Protein AF-A0A6A4H277-F1 (afdb_monomer)

Solvent-accessible surface area (backbone atoms only — not comparable to full-atom values): 7076 Å² total; per-residue (Å²): 132,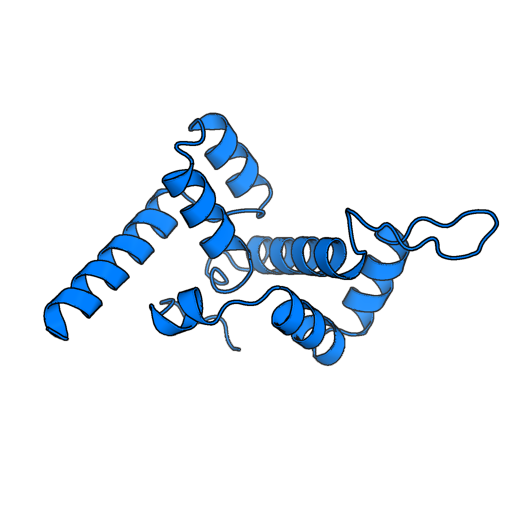79,73,48,92,70,74,51,60,66,61,63,72,69,64,48,74,67,58,49,30,51,49,42,47,73,75,35,49,69,61,38,54,56,35,45,67,72,48,43,51,62,59,96,86,40,78,51,88,44,88,92,59,46,41,56,60,52,30,39,52,54,52,40,18,54,50,24,68,75,31,86,59,41,41,76,53,63,21,38,57,41,20,43,49,40,59,76,68,66,53,54,68,71,56,52,49,53,33,26,75,65,25,55,18,39,51,65,67,59,30,48,52,47,52,50,53,42,50,52,58,54,60,78,74,106

Organism: NCBI:txid1447944

pLDDT: mean 83.83, std 10.81, range [35.34, 94.94]

Secondary structure (DSSP, 8-state):
----SS--HHHHHT--HHHHHHHHHHH-HHHHHHHHHHHS-EETTEEPPPSSS-HHHHHHHHHHHHHHHH-TT-TTTHHHHHHHHHHHTT--HHHHHHHHHTTSS--HHHHHHHHHHHHHHHHHT-

Radius of gyration: 16.04 Å; Cα contacts (8 Å, |Δi|>4): 120; chains: 1; bounding box: 33×30×56 Å

Structure (mmCIF, N/CA/C/O backbone):
data_AF-A0A6A4H277-F1
#
_entry.id   AF-A0A6A4H277-F1
#
loop_
_atom_site.group_PDB
_atom_site.id
_atom_site.type_symbol
_atom_site.label_atom_id
_atom_site.label_alt_id
_atom_site.label_comp_id
_atom_site.label_asym_id
_atom_site.label_entity_id
_atom_site.label_seq_id
_atom_site.pdbx_PDB_ins_code
_atom_site.Cartn_x
_atom_site.Cartn_y
_atom_site.Cartn_z
_atom_site.occupancy
_atom_site.B_iso_or_equiv
_atom_site.auth_seq_id
_atom_site.auth_comp_id
_atom_site.auth_asym_id
_atom_site.auth_atom_id
_atom_site.pdbx_PDB_model_num
ATOM 1 N N . ARG A 1 1 ? -4.534 -9.488 -5.039 1.00 45.69 1 ARG A N 1
ATOM 2 C CA . ARG A 1 1 ? -3.544 -9.648 -6.137 1.00 45.69 1 ARG A CA 1
ATOM 3 C C . ARG A 1 1 ? -2.170 -9.922 -5.527 1.00 45.69 1 ARG A C 1
ATOM 5 O O . ARG A 1 1 ? -1.864 -9.308 -4.513 1.00 45.69 1 ARG A O 1
ATOM 12 N N . ARG A 1 2 ? -1.377 -10.861 -6.069 1.00 35.34 2 ARG A N 1
ATOM 13 C CA . ARG A 1 2 ? 0.025 -11.069 -5.635 1.00 35.34 2 ARG A CA 1
ATOM 14 C C . ARG A 1 2 ? 0.850 -9.808 -5.965 1.00 35.34 2 ARG A C 1
ATOM 16 O O . ARG A 1 2 ? 0.513 -9.160 -6.952 1.00 35.34 2 ARG A O 1
ATOM 23 N N . PRO A 1 3 ? 1.895 -9.458 -5.191 1.00 42.06 3 PRO A N 1
ATOM 24 C CA . PRO A 1 3 ? 2.791 -8.360 -5.546 1.00 42.06 3 PRO A CA 1
ATOM 25 C C . PRO A 1 3 ? 3.522 -8.729 -6.845 1.00 42.06 3 PRO A C 1
ATOM 27 O O . PRO A 1 3 ? 4.396 -9.593 -6.841 1.00 42.06 3 PRO A O 1
ATOM 30 N N . GLN A 1 4 ? 3.097 -8.152 -7.967 1.00 47.28 4 GLN A N 1
ATOM 31 C CA . GLN A 1 4 ? 3.806 -8.255 -9.240 1.00 47.28 4 GLN A CA 1
ATOM 32 C C . GLN A 1 4 ? 4.966 -7.259 -9.230 1.00 47.28 4 GLN A C 1
ATOM 34 O O . GLN A 1 4 ? 4.815 -6.131 -8.766 1.00 47.28 4 GLN A O 1
ATOM 39 N N . SER A 1 5 ? 6.124 -7.688 -9.735 1.00 48.12 5 SER A N 1
ATOM 40 C CA . SER A 1 5 ? 7.320 -6.848 -9.876 1.00 48.12 5 SER A CA 1
ATOM 41 C C . SER A 1 5 ? 7.139 -5.718 -10.895 1.00 48.12 5 SER A C 1
ATOM 43 O O . SER A 1 5 ? 7.890 -4.751 -10.858 1.00 48.12 5 SER A O 1
ATOM 45 N N . TYR A 1 6 ? 6.134 -5.830 -11.768 1.00 58.38 6 TYR A N 1
ATOM 46 C CA . TYR A 1 6 ? 5.786 -4.853 -12.793 1.00 58.38 6 TYR A CA 1
ATOM 47 C C . TYR A 1 6 ? 4.289 -4.560 -12.708 1.00 58.38 6 TYR A C 1
ATOM 49 O O . TYR A 1 6 ? 3.473 -5.482 -12.706 1.00 58.38 6 TYR A O 1
ATOM 57 N N . ILE A 1 7 ? 3.945 -3.281 -12.579 1.00 67.88 7 ILE A N 1
ATOM 58 C CA . ILE A 1 7 ? 2.565 -2.791 -12.523 1.00 67.88 7 ILE A CA 1
ATOM 59 C C . ILE A 1 7 ? 2.182 -2.427 -13.951 1.00 67.88 7 ILE A C 1
ATOM 61 O O . ILE A 1 7 ? 2.884 -1.635 -14.579 1.00 67.88 7 ILE A O 1
ATOM 65 N N . THR A 1 8 ? 1.113 -3.022 -14.476 1.00 74.06 8 THR A N 1
ATOM 66 C CA . THR A 1 8 ? 0.668 -2.734 -15.847 1.00 74.06 8 THR A CA 1
ATOM 67 C C . THR A 1 8 ? -0.142 -1.438 -15.909 1.00 74.06 8 THR A C 1
ATOM 69 O O . THR A 1 8 ? -0.646 -0.944 -14.893 1.00 74.06 8 THR A O 1
ATOM 72 N N . LYS A 1 9 ? -0.298 -0.882 -17.115 1.00 77.88 9 LYS A N 1
ATOM 73 C CA . LYS A 1 9 ? -1.142 0.297 -17.357 1.00 77.88 9 LYS A CA 1
ATOM 74 C C . LYS A 1 9 ? -2.576 0.048 -16.888 1.00 77.88 9 LYS A C 1
ATOM 76 O O . LYS A 1 9 ? -3.183 0.910 -16.255 1.00 77.88 9 LYS A O 1
ATOM 81 N N . GLU A 1 10 ? -3.101 -1.141 -17.153 1.00 80.19 10 GLU A N 1
ATOM 82 C CA . GLU A 1 10 ? -4.448 -1.561 -16.778 1.00 80.19 10 GLU A CA 1
ATOM 83 C C . GLU A 1 10 ? -4.602 -1.616 -15.256 1.00 80.19 10 GLU A C 1
ATOM 85 O O . GLU A 1 10 ? -5.633 -1.203 -14.724 1.00 80.19 10 GLU A O 1
ATOM 90 N N . ASP A 1 11 ? -3.569 -2.063 -14.539 1.00 76.81 11 ASP A N 1
ATOM 91 C CA . ASP A 1 11 ? -3.567 -2.110 -13.073 1.00 76.81 11 ASP A CA 1
ATOM 92 C C . ASP A 1 11 ? -3.637 -0.717 -12.455 1.00 76.81 11 ASP A C 1
ATOM 94 O O . ASP A 1 11 ? -4.314 -0.530 -11.443 1.00 76.81 11 ASP A O 1
ATOM 98 N N . LEU A 1 12 ? -2.969 0.254 -13.080 1.00 78.31 12 LEU A N 1
ATOM 99 C CA . LEU A 1 12 ? -2.990 1.642 -12.637 1.00 78.31 12 LEU A CA 1
ATOM 100 C C . LEU A 1 12 ? -4.346 2.307 -12.915 1.00 78.31 12 LEU A C 1
ATOM 102 O O . LEU A 1 12 ? -4.903 3.005 -12.072 1.00 78.31 12 LEU A O 1
ATOM 106 N N . MET A 1 13 ? -4.898 2.075 -14.106 1.00 82.50 13 MET A N 1
ATOM 107 C CA . MET A 1 13 ? -6.151 2.703 -14.544 1.00 82.50 13 MET A CA 1
ATOM 108 C C . MET A 1 13 ? -7.388 2.085 -13.883 1.00 82.50 13 MET A C 1
ATOM 110 O O . MET A 1 13 ? -8.402 2.762 -13.719 1.00 82.50 13 MET A O 1
ATOM 114 N N . SER A 1 14 ? -7.316 0.813 -13.487 1.00 83.62 14 SER A N 1
ATOM 115 C CA . SER A 1 14 ? -8.388 0.122 -12.757 1.00 83.62 14 SER A CA 1
ATOM 116 C C . SER A 1 14 ? -8.336 0.337 -11.244 1.00 83.62 14 SER A C 1
ATOM 118 O O . SER A 1 14 ? -9.179 -0.192 -10.519 1.00 83.62 14 SER A O 1
ATOM 120 N N . PHE A 1 15 ? -7.371 1.110 -10.740 1.00 83.38 15 PHE A N 1
ATOM 121 C CA . PHE A 1 15 ? -7.220 1.301 -9.308 1.00 83.38 15 PHE A CA 1
ATOM 122 C C . PHE A 1 15 ? -8.414 2.026 -8.691 1.00 83.38 15 PHE A C 1
ATOM 124 O O . PHE A 1 15 ? -8.730 3.172 -9.016 1.00 83.38 15 PHE A O 1
ATOM 131 N N . GLN A 1 16 ? -9.023 1.373 -7.704 1.00 85.88 16 GLN A N 1
ATOM 132 C CA . GLN A 1 16 ? -10.009 1.982 -6.828 1.00 85.88 16 GLN A CA 1
ATOM 133 C C . GLN A 1 16 ? -9.668 1.706 -5.365 1.00 85.88 16 GLN A C 1
ATOM 135 O O . GLN A 1 16 ? -9.471 0.567 -4.935 1.00 85.88 16 GLN A O 1
ATOM 140 N N . LEU A 1 17 ? -9.672 2.775 -4.565 1.00 84.19 17 LEU A N 1
ATOM 141 C CA . LEU A 1 17 ? -9.496 2.710 -3.110 1.00 84.19 17 LEU A CA 1
ATOM 142 C C . LEU A 1 17 ? -10.542 1.812 -2.434 1.00 84.19 17 LEU A C 1
ATOM 144 O O . LEU A 1 17 ? -10.231 1.139 -1.455 1.00 84.19 17 LEU A O 1
ATOM 148 N N . ALA A 1 18 ? -11.771 1.792 -2.957 1.00 86.19 18 ALA A N 1
ATOM 149 C CA . ALA A 1 18 ? -12.850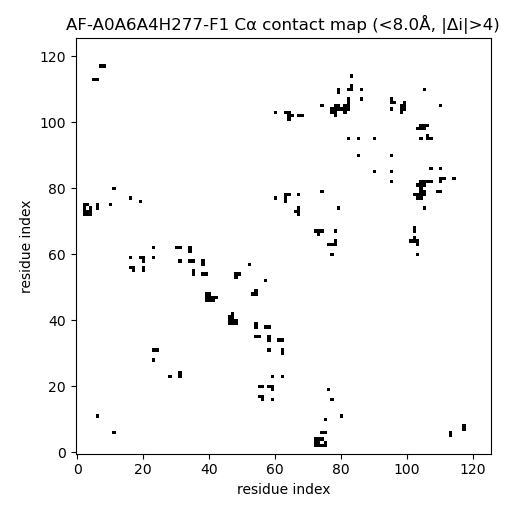 0.957 -2.435 1.00 86.19 18 ALA A CA 1
ATOM 150 C C . ALA A 1 18 ? -12.557 -0.542 -2.600 1.00 86.19 18 ALA A C 1
ATOM 152 O O . ALA A 1 18 ? -12.811 -1.319 -1.681 1.00 86.19 18 ALA A O 1
ATOM 153 N N . ASP A 1 19 ? -1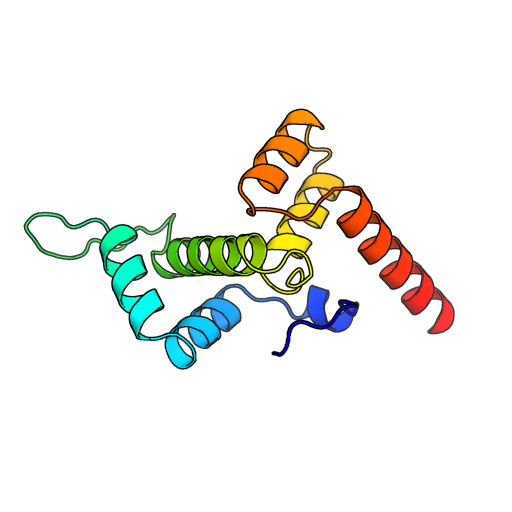1.969 -0.940 -3.728 1.00 88.00 19 ASP A N 1
ATOM 154 C CA . ASP A 1 19 ? -11.619 -2.338 -3.986 1.00 88.00 19 ASP A CA 1
ATOM 155 C C . ASP A 1 19 ? -10.454 -2.789 -3.107 1.00 88.00 19 ASP A C 1
ATOM 157 O O . ASP A 1 19 ? -10.448 -3.911 -2.608 1.00 88.00 19 ASP A O 1
ATOM 161 N N . HIS A 1 20 ? -9.498 -1.895 -2.836 1.00 85.06 20 HIS A N 1
ATOM 162 C CA . HIS A 1 20 ? -8.418 -2.164 -1.884 1.00 85.06 20 HIS A CA 1
ATOM 163 C C . HIS A 1 20 ? -8.923 -2.292 -0.445 1.00 85.06 20 HIS A C 1
ATOM 165 O O . HIS A 1 20 ? -8.459 -3.168 0.283 1.00 85.06 20 HIS A O 1
ATOM 171 N N . ALA A 1 21 ? -9.894 -1.466 -0.046 1.00 89.38 21 ALA A N 1
ATOM 172 C CA . ALA A 1 21 ? -10.543 -1.591 1.255 1.00 89.38 21 ALA A CA 1
ATOM 173 C C . ALA A 1 21 ? -11.206 -2.966 1.415 1.00 89.38 21 ALA A C 1
ATOM 175 O O . ALA A 1 21 ? -10.918 -3.663 2.385 1.00 89.38 21 ALA A O 1
ATOM 176 N N . LYS A 1 22 ? -12.009 -3.389 0.427 1.00 90.88 22 LYS A N 1
ATOM 177 C CA . LYS A 1 22 ? -12.630 -4.724 0.416 1.00 90.88 22 LYS A CA 1
ATOM 178 C C . LYS A 1 22 ? -11.588 -5.838 0.444 1.00 90.88 22 LYS A C 1
ATOM 180 O O . LYS A 1 22 ? -11.702 -6.771 1.228 1.00 90.88 22 LYS A O 1
ATOM 185 N N . LEU A 1 23 ? -10.532 -5.712 -0.360 1.00 89.50 23 LEU A N 1
ATOM 186 C CA . LEU A 1 23 ? -9.455 -6.696 -0.402 1.00 89.50 23 LEU A CA 1
ATOM 187 C C . LEU A 1 23 ? -8.808 -6.877 0.975 1.00 89.50 23 LEU A C 1
ATOM 189 O O . LEU A 1 23 ? -8.606 -8.014 1.397 1.00 89.50 23 LEU A O 1
ATOM 193 N N . PHE A 1 24 ? -8.488 -5.788 1.681 1.00 90.25 24 PHE A N 1
ATOM 194 C CA . PHE A 1 24 ? -7.892 -5.873 3.016 1.00 90.25 24 PHE A CA 1
ATOM 195 C C . PHE A 1 24 ? -8.870 -6.378 4.074 1.00 90.25 24 PHE A C 1
ATOM 197 O O . PHE A 1 24 ? -8.459 -7.137 4.952 1.00 90.25 24 PHE A O 1
ATOM 204 N N . GLU A 1 25 ? -10.141 -6.003 3.977 1.00 92.06 25 GLU A N 1
ATOM 205 C CA . GLU A 1 25 ? -11.200 -6.521 4.841 1.00 92.06 25 GLU A CA 1
ATOM 206 C C . GLU A 1 25 ? -11.345 -8.046 4.705 1.00 92.06 25 GLU A C 1
ATOM 208 O O . GLU A 1 25 ? -11.386 -8.753 5.712 1.00 92.06 25 GLU A O 1
ATOM 213 N N . GLU A 1 26 ? -11.320 -8.567 3.476 1.00 93.00 26 GLU A N 1
ATOM 214 C CA . GLU A 1 26 ? -11.439 -10.001 3.187 1.00 93.00 26 GLU A CA 1
ATOM 215 C C . GLU A 1 26 ? -10.168 -10.793 3.530 1.00 93.00 26 GLU A C 1
ATOM 217 O O . GLU A 1 26 ? -10.239 -11.877 4.109 1.00 93.00 26 GLU A O 1
ATOM 222 N N . HIS A 1 27 ? -8.989 -10.276 3.171 1.00 89.69 27 HIS A N 1
ATOM 223 C CA . HIS A 1 27 ? -7.732 -11.03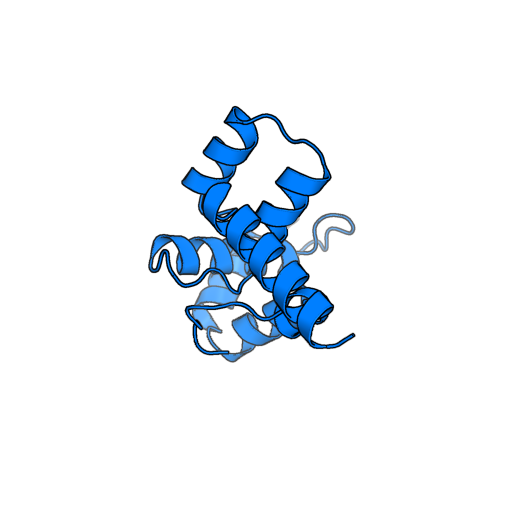4 3.250 1.00 89.69 27 HIS A CA 1
ATOM 224 C C . HIS A 1 27 ? -6.976 -10.833 4.567 1.00 89.69 27 HIS A C 1
ATOM 226 O O . HIS A 1 27 ? -6.113 -11.644 4.910 1.00 89.69 27 HIS A O 1
ATOM 232 N N . ALA A 1 28 ? -7.256 -9.757 5.302 1.00 90.19 28 ALA A N 1
ATOM 233 C CA . ALA A 1 28 ? -6.588 -9.434 6.557 1.00 90.19 28 ALA A CA 1
ATOM 234 C C . ALA A 1 28 ? -7.585 -8.938 7.625 1.00 90.19 28 ALA A C 1
ATOM 236 O O . ALA A 1 28 ? -7.371 -7.870 8.207 1.00 90.19 28 ALA A O 1
ATOM 237 N N . PRO A 1 29 ? -8.635 -9.718 7.956 1.00 92.38 29 PRO A N 1
ATOM 238 C CA . PRO A 1 29 ? -9.745 -9.263 8.800 1.00 92.38 29 PRO A CA 1
ATOM 239 C C . PRO A 1 29 ? -9.302 -8.818 10.200 1.00 92.38 29 PRO A C 1
ATOM 241 O O . PRO A 1 29 ? -9.835 -7.858 10.750 1.00 92.38 29 PRO A O 1
ATOM 244 N N . LEU A 1 30 ? -8.278 -9.463 10.773 1.00 92.88 30 LEU A N 1
ATOM 245 C CA . LEU A 1 30 ? -7.721 -9.061 12.067 1.00 92.88 30 LEU A CA 1
ATOM 246 C C . LEU A 1 30 ? -7.039 -7.686 11.995 1.00 92.88 30 LEU A C 1
ATOM 248 O O . LEU A 1 30 ? -7.263 -6.831 12.850 1.00 92.88 30 LEU A O 1
ATOM 252 N N . VAL A 1 31 ? -6.207 -7.467 10.975 1.00 92.31 31 VAL A N 1
ATOM 253 C CA . VAL A 1 31 ? -5.493 -6.194 10.783 1.00 92.31 31 VAL A CA 1
ATOM 254 C C . VAL A 1 31 ? -6.488 -5.086 10.444 1.00 92.31 31 VAL A C 1
ATOM 256 O O . VAL A 1 31 ? -6.384 -3.977 10.972 1.00 92.31 31 VAL A O 1
ATOM 259 N N . TRP A 1 32 ? -7.492 -5.401 9.627 1.00 93.50 32 TRP A N 1
ATOM 260 C CA . TRP A 1 32 ? -8.615 -4.518 9.343 1.00 93.50 32 TRP A CA 1
ATOM 261 C C . TRP A 1 32 ? -9.324 -4.102 10.634 1.00 93.50 32 TRP A C 1
ATOM 263 O O . TRP A 1 32 ? -9.400 -2.917 10.936 1.00 93.50 32 TRP A O 1
ATOM 273 N N . TYR A 1 33 ? -9.712 -5.052 11.486 1.00 91.25 33 TYR A N 1
ATOM 274 C CA . TYR A 1 33 ? -10.365 -4.748 12.761 1.00 91.25 33 TYR A CA 1
ATOM 275 C C . TYR A 1 33 ? -9.513 -3.858 13.686 1.00 91.25 33 TYR A C 1
ATOM 277 O O . TYR A 1 33 ? -10.012 -2.883 14.259 1.00 91.25 33 TYR A O 1
ATOM 285 N N . LEU A 1 34 ? -8.216 -4.154 13.816 1.00 91.94 34 LEU A N 1
ATOM 286 C CA . LEU A 1 34 ? -7.303 -3.353 14.637 1.00 91.94 34 LEU A CA 1
ATOM 287 C C . LEU A 1 34 ? -7.163 -1.924 14.099 1.00 91.94 34 LEU A C 1
ATOM 289 O O . LEU A 1 34 ? -7.238 -0.956 14.859 1.00 91.94 34 LEU A O 1
ATOM 293 N N . THR A 1 35 ? -6.997 -1.776 12.786 1.00 91.88 35 THR A N 1
ATOM 294 C CA . THR A 1 35 ? -6.882 -0.458 12.151 1.00 91.88 35 THR A CA 1
ATOM 295 C C . THR A 1 35 ? -8.205 0.309 12.180 1.00 91.88 35 THR A C 1
ATOM 297 O O . THR A 1 35 ? -8.175 1.520 12.398 1.00 91.88 35 THR A O 1
ATOM 300 N N . ALA A 1 36 ? -9.362 -0.356 12.088 1.00 89.25 36 ALA A N 1
ATOM 301 C CA . ALA A 1 36 ? -10.682 0.251 12.287 1.00 89.25 36 ALA A CA 1
ATOM 302 C C . ALA A 1 36 ? -10.801 0.898 13.671 1.00 89.25 36 ALA A C 1
ATOM 304 O O . ALA A 1 36 ? -11.264 2.035 13.793 1.00 89.25 36 ALA A O 1
ATOM 305 N N . CYS A 1 37 ? -10.329 0.200 14.710 1.00 87.19 37 CYS A N 1
ATOM 306 C CA . CYS A 1 37 ? -10.347 0.701 16.084 1.00 87.19 37 CYS A CA 1
ATOM 307 C C . CYS A 1 37 ? -9.489 1.963 16.273 1.00 87.19 37 CYS A C 1
ATOM 309 O O . CYS A 1 37 ? -9.827 2.795 17.113 1.00 87.19 37 CYS A O 1
ATOM 311 N N . MET A 1 38 ? -8.413 2.118 15.493 1.00 88.25 38 MET A N 1
ATOM 312 C CA . MET A 1 38 ? -7.543 3.304 15.514 1.00 88.25 38 MET A CA 1
ATOM 313 C C . 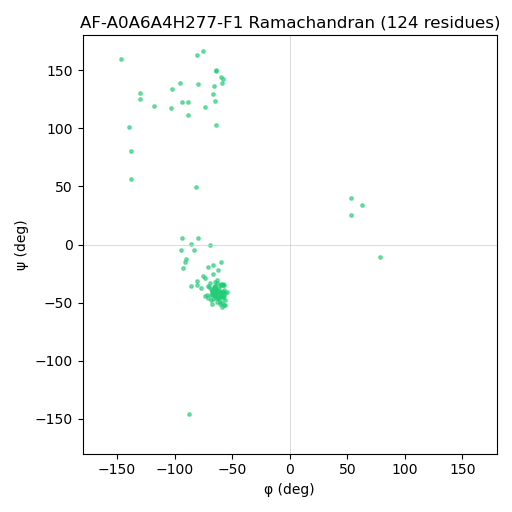MET A 1 38 ? -8.053 4.434 14.608 1.00 88.25 38 MET A C 1
ATOM 315 O O . MET A 1 38 ? -7.904 5.612 14.929 1.00 88.25 38 MET A O 1
ATOM 319 N N . ALA A 1 39 ? -8.643 4.089 13.463 1.00 86.56 39 ALA A N 1
ATOM 320 C CA . ALA A 1 39 ? -9.059 5.039 12.437 1.00 86.56 39 ALA A CA 1
ATOM 321 C C . ALA A 1 39 ? -10.398 5.718 12.753 1.00 86.56 39 ALA A C 1
ATOM 323 O O . ALA A 1 39 ? -10.604 6.881 12.391 1.00 86.56 39 ALA A O 1
ATOM 324 N N . ALA A 1 40 ? -11.324 4.999 13.391 1.00 84.06 40 ALA A N 1
ATOM 325 C CA . ALA A 1 40 ? -12.669 5.492 13.635 1.00 84.06 40 ALA A CA 1
ATOM 326 C C . ALA A 1 40 ? -12.738 6.262 14.970 1.00 84.06 40 ALA A C 1
ATOM 328 O O . ALA A 1 40 ? -12.633 5.659 16.042 1.00 84.06 40 ALA A O 1
ATOM 329 N N . PRO A 1 41 ? -12.944 7.592 14.946 1.00 80.00 41 PRO A N 1
ATOM 330 C CA . PRO A 1 41 ? -13.086 8.365 16.169 1.00 80.00 41 PRO A CA 1
ATOM 331 C C . PRO A 1 41 ? -14.358 7.943 16.905 1.00 80.00 41 PRO A C 1
ATOM 333 O O . PRO A 1 41 ? -15.427 7.796 16.305 1.00 80.00 41 PRO A O 1
ATOM 336 N N . LYS A 1 42 ? -14.248 7.793 18.223 1.00 84.81 42 LYS A N 1
ATOM 337 C CA . LYS A 1 42 ? -15.389 7.526 19.097 1.00 84.81 42 LYS A CA 1
ATOM 338 C C . LYS A 1 42 ? -15.792 8.809 19.813 1.00 84.81 42 LYS A C 1
ATOM 340 O O . LYS A 1 42 ? -14.938 9.509 20.354 1.00 84.81 42 LYS A O 1
ATOM 345 N N . LYS A 1 43 ? -17.089 9.109 19.845 1.00 84.25 43 LYS A N 1
ATOM 346 C CA . LYS A 1 43 ? -17.668 10.147 20.705 1.00 84.25 43 LYS A CA 1
ATOM 347 C C . LYS A 1 43 ? -18.637 9.455 21.652 1.00 84.25 43 LYS A C 1
ATOM 349 O O . LYS A 1 43 ? -19.569 8.802 21.196 1.00 84.25 43 LYS A O 1
ATOM 354 N N . ASN A 1 44 ? -18.381 9.550 22.955 1.00 83.94 44 ASN A N 1
ATOM 355 C CA . ASN A 1 44 ? -19.149 8.849 23.993 1.00 83.94 44 ASN A CA 1
ATOM 356 C C . ASN A 1 44 ? -19.249 7.328 23.749 1.00 83.94 44 ASN A C 1
ATOM 358 O O . ASN A 1 44 ? -20.309 6.735 23.900 1.00 83.94 44 ASN A O 1
ATOM 362 N N . GLY A 1 45 ? -18.158 6.698 23.299 1.00 80.25 45 GLY A N 1
ATOM 363 C CA . GLY A 1 45 ? -18.116 5.258 23.010 1.00 80.25 45 GLY A CA 1
ATOM 364 C C . GLY A 1 45 ? -18.749 4.832 21.678 1.00 80.25 45 GLY A C 1
ATOM 365 O O . GLY A 1 45 ? -18.506 3.711 21.240 1.00 80.25 45 GLY A O 1
ATOM 366 N N . VAL A 1 46 ? -19.472 5.721 20.989 1.00 80.94 46 VAL A N 1
ATOM 367 C CA . VAL A 1 46 ? -20.103 5.449 19.688 1.00 80.94 46 VAL A CA 1
ATOM 368 C C . VAL A 1 46 ? -19.200 5.913 18.546 1.00 80.94 46 VAL A C 1
ATOM 370 O O . VAL A 1 46 ? -18.590 6.983 18.618 1.00 80.94 46 VAL A O 1
ATOM 373 N N . PHE A 1 47 ? -19.112 5.118 17.478 1.00 78.50 47 PHE A N 1
ATOM 374 C CA . PHE A 1 47 ? -18.351 5.474 16.282 1.00 78.50 47 PHE A CA 1
ATOM 375 C C . PHE A 1 47 ? -18.968 6.672 15.556 1.00 78.50 47 PHE A C 1
ATOM 377 O O . PHE A 1 47 ? -20.155 6.683 15.238 1.00 78.50 47 PHE A O 1
ATOM 384 N N . VAL A 1 48 ? -18.139 7.671 15.251 1.00 82.12 48 VAL A N 1
ATOM 385 C CA . VAL A 1 48 ? -18.540 8.839 14.464 1.00 82.12 48 VAL A CA 1
ATOM 386 C C . VAL A 1 48 ? -17.999 8.700 13.048 1.00 82.12 48 VAL A C 1
ATOM 388 O O . VAL A 1 48 ? -16.786 8.700 12.826 1.00 82.12 48 VAL A O 1
ATOM 391 N N . VAL A 1 49 ? -18.902 8.631 12.071 1.00 76.88 49 VAL A N 1
ATOM 392 C CA . VAL A 1 49 ? -18.528 8.615 10.653 1.00 76.88 49 VAL A CA 1
ATOM 393 C C . VAL A 1 49 ? -18.070 10.013 10.236 1.00 76.88 49 VAL A C 1
ATOM 395 O O . VAL A 1 49 ? -18.828 10.981 10.290 1.00 76.88 49 VAL A O 1
ATOM 398 N N . ARG A 1 50 ? -16.811 10.135 9.803 1.00 77.69 50 ARG A N 1
ATOM 399 C CA . ARG A 1 50 ? -16.272 11.378 9.234 1.00 77.69 50 ARG A CA 1
ATOM 400 C C . ARG A 1 50 ? -16.525 11.420 7.729 1.00 77.69 50 ARG A C 1
ATOM 402 O O . ARG A 1 50 ? -16.020 10.572 7.002 1.00 77.69 50 ARG A O 1
ATOM 409 N N . LYS A 1 51 ? -17.219 12.462 7.259 1.00 76.94 51 LYS A N 1
ATOM 410 C CA . LYS A 1 51 ? -17.522 12.675 5.830 1.00 76.94 51 LYS A CA 1
ATOM 411 C C . LYS A 1 51 ? -16.263 12.826 4.962 1.00 76.94 51 LYS A C 1
ATOM 413 O O . LYS A 1 51 ? -16.197 12.263 3.882 1.00 76.94 51 LYS A O 1
ATOM 418 N N . TRP A 1 52 ? -15.263 13.563 5.449 1.00 75.31 52 TRP A N 1
ATOM 419 C CA . TRP A 1 52 ? -14.054 13.907 4.681 1.00 75.31 52 TRP A CA 1
ATOM 420 C C . TRP A 1 52 ? -12.895 12.920 4.832 1.00 75.31 52 TRP A C 1
ATOM 422 O O . TRP A 1 52 ? -11.937 12.964 4.071 1.00 75.31 52 TRP A O 1
ATOM 432 N N . ARG A 1 53 ? -12.948 12.050 5.842 1.00 78.75 53 ARG A N 1
ATOM 433 C CA . ARG A 1 53 ? -11.916 11.046 6.107 1.00 78.75 53 ARG A CA 1
ATOM 434 C C . ARG A 1 53 ? -12.611 9.753 6.477 1.00 78.75 53 ARG A C 1
ATOM 436 O O . ARG A 1 53 ? -12.781 9.474 7.666 1.00 78.75 53 ARG A O 1
ATOM 443 N N . SER A 1 54 ? -13.076 9.020 5.466 1.00 85.31 54 SER A N 1
ATOM 444 C CA . SER A 1 54 ? -13.728 7.745 5.735 1.00 85.31 54 SER A CA 1
ATOM 445 C C . SER A 1 54 ? -12.740 6.832 6.479 1.00 85.31 54 SER A C 1
ATOM 447 O O . SER A 1 54 ? -11.549 6.801 6.145 1.00 85.31 54 SER A O 1
ATOM 449 N N . PRO A 1 55 ? -13.200 6.083 7.493 1.00 87.50 55 PRO A N 1
ATOM 450 C CA . PRO A 1 55 ? -12.326 5.159 8.203 1.00 87.50 55 PRO A CA 1
ATOM 451 C C . PRO A 1 55 ? -11.700 4.118 7.270 1.00 87.50 55 PRO A C 1
ATOM 453 O O . PRO A 1 55 ? -10.562 3.723 7.488 1.00 87.50 55 PRO A O 1
ATOM 456 N N . SER A 1 56 ? -12.408 3.683 6.224 1.00 88.19 56 SER A N 1
ATOM 457 C CA . SER A 1 56 ? -11.917 2.681 5.268 1.00 88.19 56 SER A CA 1
ATOM 458 C C . SER A 1 56 ? -10.709 3.161 4.462 1.00 88.19 56 SER A C 1
ATOM 460 O O . SER A 1 56 ? -9.785 2.382 4.230 1.00 88.19 56 SER A O 1
ATOM 462 N N . VAL A 1 57 ? -10.660 4.444 4.088 1.00 87.62 57 VAL A N 1
ATOM 463 C CA . VAL A 1 57 ? -9.508 5.028 3.381 1.00 87.62 57 VAL A CA 1
ATOM 464 C C . VAL A 1 57 ? -8.288 5.094 4.300 1.00 87.62 57 VAL A C 1
ATOM 466 O O . VAL A 1 57 ? -7.195 4.719 3.887 1.00 87.62 57 VAL A O 1
ATOM 469 N N . ILE A 1 58 ? -8.474 5.505 5.560 1.00 88.31 58 ILE A N 1
ATOM 470 C CA . ILE A 1 58 ? -7.385 5.559 6.550 1.00 88.31 58 ILE A CA 1
ATOM 471 C C . ILE A 1 58 ? -6.815 4.156 6.797 1.00 88.31 58 ILE A C 1
ATOM 473 O O . ILE A 1 58 ? -5.600 3.978 6.790 1.00 88.31 58 ILE A O 1
ATOM 477 N N . GLN A 1 59 ? -7.689 3.163 6.981 1.00 91.12 59 GLN A N 1
ATOM 478 C CA . GLN A 1 59 ? -7.289 1.767 7.173 1.00 91.12 59 GLN A CA 1
ATOM 479 C C . GLN A 1 59 ? -6.520 1.238 5.964 1.00 91.12 59 GLN A C 1
ATOM 481 O O . GLN A 1 59 ? -5.419 0.720 6.119 1.00 91.12 59 GLN A O 1
ATOM 486 N N . SER A 1 60 ? -7.053 1.433 4.756 1.00 89.94 60 SER A N 1
ATOM 487 C CA . SER A 1 60 ? -6.417 0.958 3.523 1.00 89.94 60 SER A CA 1
ATOM 488 C C . SER A 1 60 ? -5.040 1.581 3.314 1.00 89.94 60 SER A C 1
ATOM 490 O O . SER A 1 60 ? -4.105 0.878 2.935 1.00 89.94 60 SER A O 1
ATOM 492 N N . ALA A 1 61 ? -4.893 2.878 3.600 1.00 88.69 61 ALA A N 1
ATOM 493 C CA . ALA A 1 61 ? -3.608 3.565 3.530 1.00 88.69 61 ALA A CA 1
ATOM 494 C C . ALA A 1 61 ? -2.607 3.006 4.556 1.00 88.69 61 ALA A C 1
ATOM 496 O O . ALA A 1 61 ? -1.480 2.689 4.187 1.00 88.69 61 ALA A O 1
ATOM 497 N N . ALA A 1 62 ? -3.030 2.814 5.811 1.00 90.25 62 ALA A N 1
ATOM 498 C CA . ALA A 1 62 ? -2.175 2.276 6.871 1.00 90.25 62 ALA A CA 1
ATOM 499 C C . ALA A 1 62 ? -1.744 0.824 6.606 1.00 90.25 62 ALA A C 1
ATOM 501 O O . ALA A 1 62 ? -0.585 0.461 6.787 1.00 90.25 62 ALA A O 1
ATOM 502 N N . ILE A 1 63 ? -2.664 -0.028 6.149 1.00 90.31 63 ILE A N 1
ATOM 503 C CA . ILE A 1 63 ? -2.340 -1.419 5.817 1.00 90.31 63 ILE A CA 1
ATOM 504 C C . ILE A 1 63 ? -1.401 -1.460 4.610 1.00 90.31 63 ILE A C 1
ATOM 506 O O . ILE A 1 63 ? -0.402 -2.178 4.641 1.00 90.31 63 ILE A O 1
ATOM 510 N N . SER A 1 64 ? -1.663 -0.647 3.581 1.00 88.31 64 SER A N 1
ATOM 511 C CA . SER A 1 64 ? -0.785 -0.558 2.409 1.00 88.31 64 SER A CA 1
ATOM 512 C C . SER A 1 64 ? 0.625 -0.108 2.784 1.00 88.31 64 SER A C 1
ATOM 514 O O . SER A 1 64 ? 1.587 -0.689 2.283 1.00 88.31 64 SER A O 1
ATOM 516 N N . SER A 1 65 ? 0.765 0.871 3.687 1.00 86.69 65 SER A N 1
ATOM 517 C CA . SER A 1 65 ? 2.085 1.323 4.131 1.00 86.69 65 SER A CA 1
ATOM 518 C C . SER A 1 65 ? 2.827 0.222 4.881 1.00 86.69 65 SER A C 1
ATOM 520 O O . SER A 1 65 ? 3.996 -0.009 4.596 1.00 86.69 65 SER A O 1
ATOM 522 N N . PHE A 1 66 ? 2.159 -0.540 5.757 1.00 87.88 66 PHE A N 1
ATOM 523 C CA . PHE A 1 66 ? 2.792 -1.687 6.423 1.00 87.88 66 PHE A CA 1
ATOM 524 C C . PHE A 1 66 ? 3.229 -2.781 5.444 1.00 87.88 66 PHE A C 1
ATOM 526 O O . PHE A 1 66 ? 4.302 -3.367 5.609 1.00 87.88 66 PHE A O 1
ATOM 533 N N . VAL A 1 67 ? 2.420 -3.056 4.419 1.00 85.50 67 VAL A N 1
ATOM 534 C CA . VAL A 1 67 ? 2.773 -4.028 3.377 1.00 85.50 67 VAL A CA 1
ATOM 535 C C . VAL A 1 67 ? 4.002 -3.560 2.597 1.00 85.50 67 VAL A C 1
ATOM 537 O O . VAL A 1 67 ? 4.916 -4.361 2.391 1.00 85.50 67 VAL A O 1
ATOM 540 N N . LEU A 1 68 ? 4.063 -2.278 2.232 1.00 83.56 68 LEU A N 1
ATOM 541 C CA . LEU A 1 68 ? 5.209 -1.699 1.533 1.00 83.56 68 LEU A CA 1
ATOM 542 C C . LEU A 1 68 ? 6.466 -1.659 2.415 1.00 83.56 68 LEU A C 1
ATOM 544 O O . LEU A 1 68 ? 7.540 -2.039 1.960 1.00 83.56 68 LEU A O 1
ATOM 548 N N . SER A 1 69 ? 6.345 -1.280 3.692 1.00 84.12 69 SER A N 1
ATOM 549 C CA . SER A 1 69 ? 7.471 -1.301 4.639 1.00 84.12 69 SER A CA 1
ATOM 550 C C . SER A 1 69 ? 8.073 -2.697 4.790 1.00 84.12 69 SER A C 1
ATOM 552 O O . SER A 1 69 ? 9.281 -2.832 4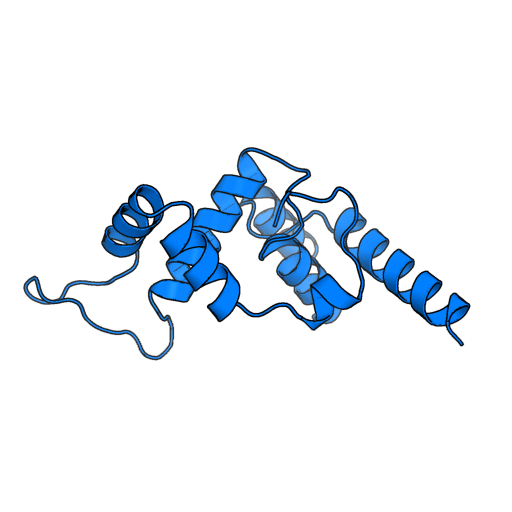.970 1.00 84.12 69 SER A O 1
ATOM 554 N N . ARG A 1 70 ? 7.244 -3.746 4.728 1.00 82.38 70 ARG A N 1
ATOM 555 C CA . ARG A 1 70 ? 7.709 -5.136 4.810 1.00 82.38 70 ARG A CA 1
ATOM 556 C C . ARG A 1 70 ? 8.265 -5.646 3.481 1.00 82.38 70 ARG A C 1
ATOM 558 O O . ARG A 1 70 ? 9.133 -6.516 3.482 1.00 82.38 70 ARG A O 1
ATOM 565 N N . ASN A 1 71 ? 7.744 -5.155 2.361 1.00 80.31 71 ASN A N 1
ATOM 566 C CA . ASN A 1 71 ? 8.160 -5.557 1.028 1.00 80.31 71 ASN A CA 1
ATOM 567 C C . ASN A 1 71 ? 8.235 -4.342 0.098 1.00 80.31 71 ASN A C 1
ATOM 569 O O . ASN A 1 71 ? 7.227 -3.926 -0.471 1.00 80.31 71 ASN A O 1
ATOM 573 N N . GLN A 1 72 ? 9.456 -3.851 -0.130 1.00 69.06 72 GLN A N 1
ATOM 574 C CA . GLN A 1 72 ? 9.739 -2.737 -1.044 1.00 69.06 72 GLN A CA 1
ATOM 575 C C . GLN A 1 72 ? 9.314 -2.990 -2.502 1.00 69.06 72 GLN A C 1
ATOM 577 O O . GLN A 1 72 ? 9.246 -2.059 -3.294 1.00 69.06 72 GLN A O 1
ATOM 582 N N . TYR A 1 73 ? 9.030 -4.244 -2.870 1.00 70.00 73 TYR A N 1
ATOM 583 C CA . TYR A 1 73 ? 8.539 -4.616 -4.198 1.00 70.00 73 TYR A CA 1
ATOM 584 C C . TYR A 1 73 ? 7.007 -4.702 -4.264 1.00 70.00 73 TYR A C 1
ATOM 586 O O . TYR A 1 73 ? 6.445 -4.901 -5.339 1.00 70.00 73 TYR A O 1
ATOM 594 N N . ALA A 1 74 ? 6.295 -4.539 -3.144 1.00 69.12 74 ALA A N 1
ATOM 595 C CA . ALA A 1 74 ? 4.832 -4.520 -3.095 1.00 69.12 74 ALA A CA 1
ATOM 596 C C . ALA A 1 74 ? 4.260 -3.145 -3.491 1.00 69.12 74 ALA A C 1
ATOM 598 O O . ALA A 1 74 ? 3.397 -2.587 -2.814 1.00 69.12 74 ALA A O 1
ATOM 599 N N . ASN A 1 75 ? 4.730 -2.609 -4.618 1.00 67.38 75 ASN A N 1
ATOM 600 C CA . ASN A 1 75 ? 4.390 -1.269 -5.099 1.00 67.38 75 ASN A CA 1
ATOM 601 C C . ASN A 1 75 ? 2.943 -1.158 -5.611 1.00 67.38 75 ASN A C 1
ATOM 603 O O . ASN A 1 75 ? 2.402 -0.059 -5.678 1.00 67.38 75 ASN A O 1
ATOM 607 N N . GLY A 1 76 ? 2.304 -2.288 -5.935 1.00 65.94 76 GLY A N 1
ATOM 608 C CA . GLY A 1 76 ? 0.990 -2.357 -6.590 1.00 65.94 76 GLY A CA 1
ATOM 609 C C . GLY A 1 76 ? -0.221 -1.921 -5.759 1.00 65.94 76 GLY A C 1
ATOM 610 O O . GLY A 1 76 ? -1.336 -1.986 -6.263 1.00 65.94 76 GLY A O 1
ATOM 611 N N . TYR A 1 77 ? -0.030 -1.508 -4.505 1.00 75.75 77 TYR A N 1
ATOM 612 C CA . TYR A 1 77 ? -1.102 -0.955 -3.674 1.00 75.75 77 TYR A CA 1
ATOM 613 C C . TYR A 1 77 ? -1.229 0.570 -3.884 1.00 75.75 77 TYR A C 1
ATOM 615 O O . TYR A 1 77 ? -0.989 1.102 -4.969 1.00 75.75 77 TYR A O 1
ATOM 623 N N . ILE A 1 78 ? -1.585 1.321 -2.837 1.00 84.50 78 ILE A N 1
ATOM 624 C CA . ILE A 1 78 ? -1.720 2.785 -2.904 1.00 84.50 78 ILE A CA 1
ATOM 625 C C . ILE A 1 78 ? -0.397 3.507 -3.237 1.00 84.50 78 ILE A C 1
ATOM 627 O O . ILE A 1 78 ? -0.406 4.636 -3.717 1.00 84.50 78 ILE A O 1
ATOM 631 N N . ALA A 1 79 ? 0.744 2.859 -2.996 1.00 88.19 79 ALA A N 1
ATOM 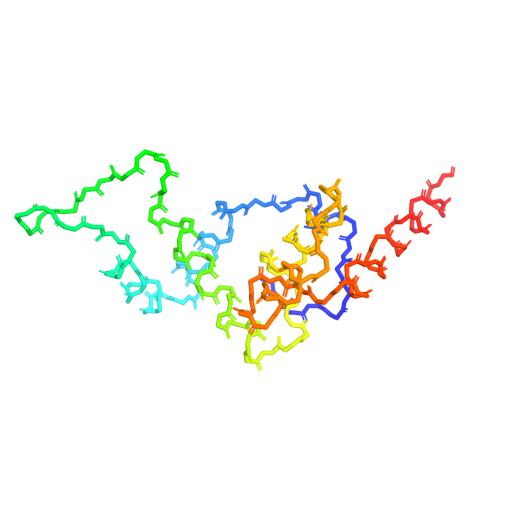632 C CA . ALA A 1 79 ? 2.061 3.483 -3.029 1.00 88.19 79 ALA A CA 1
ATOM 633 C C . ALA A 1 79 ? 2.471 3.986 -4.422 1.00 88.19 79 ALA A C 1
ATOM 635 O O . ALA A 1 79 ? 2.971 5.108 -4.533 1.00 88.19 79 ALA A O 1
ATOM 636 N N . ILE A 1 80 ? 2.246 3.193 -5.481 1.00 89.12 80 ILE A N 1
ATOM 637 C CA . ILE A 1 80 ? 2.559 3.619 -6.855 1.00 89.12 80 ILE A CA 1
ATOM 638 C C . ILE A 1 80 ? 1.700 4.816 -7.273 1.00 89.12 80 ILE A C 1
ATOM 640 O O . ILE A 1 80 ? 2.203 5.774 -7.854 1.00 89.12 80 ILE A O 1
ATOM 644 N N . HIS A 1 81 ? 0.418 4.798 -6.898 1.00 88.62 81 HIS A N 1
ATOM 645 C CA . HIS A 1 81 ? -0.547 5.843 -7.224 1.00 88.62 81 HIS A CA 1
ATOM 646 C C . HIS A 1 81 ? -0.165 7.161 -6.558 1.00 88.62 81 HIS A C 1
ATOM 648 O O . HIS A 1 81 ? -0.198 8.210 -7.199 1.00 88.62 81 HIS A O 1
ATOM 654 N N . MET A 1 82 ? 0.272 7.103 -5.298 1.00 90.69 82 MET A N 1
ATOM 655 C CA . MET A 1 82 ? 0.793 8.270 -4.588 1.00 90.69 82 MET A CA 1
ATOM 656 C C . MET A 1 82 ? 2.087 8.799 -5.215 1.00 90.69 82 MET A C 1
ATOM 658 O O . MET A 1 82 ? 2.229 10.012 -5.364 1.00 90.69 82 MET A O 1
ATOM 662 N N . GLY A 1 83 ? 2.995 7.918 -5.648 1.00 91.19 83 GLY A N 1
ATOM 663 C CA . GLY A 1 83 ? 4.223 8.319 -6.344 1.00 91.19 83 GLY A CA 1
ATOM 664 C C . GLY A 1 83 ? 3.945 9.060 -7.652 1.00 91.19 83 GLY A C 1
ATOM 665 O O . GLY A 1 83 ? 4.479 10.146 -7.879 1.00 91.19 83 GLY A O 1
ATOM 666 N N . ILE A 1 84 ? 3.039 8.526 -8.473 1.00 90.94 84 ILE A N 1
ATOM 667 C CA . ILE A 1 84 ? 2.615 9.159 -9.730 1.00 90.94 84 ILE A CA 1
ATOM 668 C C . ILE A 1 84 ? 1.890 10.480 -9.464 1.00 90.94 84 ILE A C 1
ATOM 670 O O . ILE A 1 84 ? 2.172 11.478 -10.127 1.00 90.94 84 ILE A O 1
ATOM 674 N N . TRP A 1 85 ? 1.010 10.530 -8.461 1.00 92.00 85 TRP A N 1
ATOM 675 C CA . TRP A 1 85 ? 0.328 11.764 -8.069 1.00 92.00 85 TRP A CA 1
ATOM 676 C C . TRP A 1 85 ? 1.314 12.863 -7.650 1.00 92.00 85 TRP A C 1
ATOM 678 O O . TRP A 1 85 ? 1.167 14.022 -8.048 1.00 92.00 85 TRP A O 1
ATOM 688 N N . HIS A 1 86 ? 2.364 12.517 -6.903 1.00 93.62 86 HIS A N 1
ATOM 689 C CA . HIS A 1 86 ? 3.405 13.471 -6.529 1.00 93.62 86 HIS A CA 1
ATOM 690 C C . HIS A 1 86 ? 4.207 14.000 -7.726 1.00 93.62 86 HIS A C 1
ATOM 692 O O . HIS A 1 86 ? 4.599 15.170 -7.716 1.00 93.62 86 HIS A O 1
ATOM 698 N N . ILE A 1 87 ? 4.457 13.173 -8.746 1.00 92.19 87 ILE A N 1
ATOM 699 C CA . ILE A 1 87 ? 5.080 13.619 -10.001 1.00 92.19 87 ILE A CA 1
ATOM 700 C C . ILE A 1 87 ? 4.129 14.558 -10.749 1.00 92.19 87 ILE A C 1
ATOM 702 O O . ILE A 1 87 ? 4.518 15.677 -11.075 1.00 92.19 87 ILE A O 1
ATOM 706 N N . ALA A 1 88 ? 2.875 14.146 -10.949 1.00 92.00 88 ALA A N 1
ATOM 707 C CA . ALA A 1 88 ? 1.874 14.909 -11.696 1.00 92.00 88 ALA A CA 1
ATOM 708 C C . ALA A 1 88 ? 1.585 16.290 -11.082 1.00 92.00 88 ALA A C 1
ATOM 710 O O . ALA A 1 88 ? 1.356 17.259 -11.798 1.00 92.00 88 ALA A O 1
ATOM 711 N N . THR A 1 89 ? 1.619 16.391 -9.753 1.00 94.19 89 THR A N 1
ATOM 712 C CA . THR A 1 89 ? 1.411 17.656 -9.027 1.00 94.19 89 THR A CA 1
ATOM 713 C C . THR A 1 89 ? 2.663 18.524 -8.921 1.00 94.19 89 THR A C 1
ATOM 715 O O . THR A 1 89 ? 2.583 19.622 -8.373 1.00 94.19 89 THR A O 1
ATOM 718 N N . GLY A 1 90 ? 3.824 18.055 -9.392 1.00 93.06 90 GLY A N 1
ATOM 719 C CA . GLY A 1 90 ? 5.085 18.781 -9.227 1.00 93.06 90 GLY A CA 1
ATOM 720 C C . GLY A 1 90 ? 5.486 18.948 -7.758 1.00 93.06 90 GLY A C 1
ATOM 721 O O . GLY A 1 90 ? 6.045 19.975 -7.376 1.00 93.06 90 GLY A O 1
ATOM 722 N N . SER A 1 91 ? 5.175 17.959 -6.911 1.00 93.44 91 SER A N 1
ATOM 723 C CA . SER A 1 91 ? 5.491 18.011 -5.480 1.00 93.44 91 SER A CA 1
ATOM 724 C C . SER A 1 91 ? 6.997 18.192 -5.242 1.00 93.44 91 SER A C 1
ATOM 726 O O . SER A 1 91 ? 7.828 17.599 -5.932 1.00 93.44 91 SER A O 1
ATOM 728 N N . HIS A 1 92 ? 7.356 18.972 -4.219 1.00 94.94 92 HIS A N 1
ATOM 729 C CA . HIS A 1 92 ? 8.754 19.211 -3.857 1.00 94.94 92 HIS A CA 1
ATOM 730 C C . HIS A 1 92 ? 9.484 17.903 -3.498 1.00 94.94 92 HIS A C 1
ATOM 732 O O . HIS A 1 92 ? 8.913 17.029 -2.840 1.00 94.94 92 HIS A O 1
ATOM 738 N N . VAL A 1 93 ? 10.769 17.792 -3.856 1.00 92.50 93 VAL A N 1
ATOM 739 C CA . VAL A 1 93 ? 11.585 16.579 -3.643 1.00 92.50 93 VAL A CA 1
ATOM 740 C C . VAL A 1 93 ? 11.595 16.116 -2.182 1.00 92.50 93 VAL A C 1
ATOM 742 O O . VAL A 1 93 ? 11.408 14.937 -1.905 1.00 92.50 93 VAL A O 1
ATOM 745 N N . ASN A 1 94 ? 11.685 17.044 -1.224 1.00 94.81 94 ASN A N 1
ATOM 746 C CA . ASN A 1 94 ? 11.624 16.704 0.205 1.00 94.81 94 ASN A CA 1
ATOM 747 C C . ASN A 1 94 ? 10.280 16.083 0.619 1.00 94.81 94 ASN A C 1
ATOM 749 O O . ASN A 1 94 ? 10.257 15.227 1.498 1.00 94.81 94 ASN A O 1
ATOM 753 N N . VAL A 1 95 ? 9.167 16.483 -0.008 1.00 92.69 95 VAL A N 1
ATOM 754 C CA . VAL A 1 95 ? 7.839 15.912 0.278 1.00 92.69 95 VAL A CA 1
ATOM 755 C C . VAL A 1 95 ? 7.759 14.489 -0.262 1.00 92.69 95 VAL A C 1
ATOM 757 O O . VAL A 1 95 ? 7.346 13.590 0.468 1.00 92.69 95 VAL A O 1
ATOM 760 N N . LYS A 1 96 ? 8.216 14.279 -1.503 1.00 92.38 96 LYS A N 1
ATOM 761 C CA . LYS A 1 96 ? 8.315 12.950 -2.126 1.00 92.38 96 LYS A CA 1
ATOM 762 C C . LYS A 1 96 ? 9.169 12.009 -1.277 1.00 92.38 96 LYS A C 1
ATOM 764 O O . LYS A 1 96 ? 8.746 10.901 -0.957 1.00 92.38 96 LYS A O 1
ATOM 769 N N . CYS A 1 97 ? 10.337 12.493 -0.858 1.00 91.44 97 CYS A N 1
ATOM 770 C CA . CYS A 1 97 ? 11.271 11.771 -0.006 1.00 91.44 97 CYS A CA 1
ATOM 771 C C . CYS A 1 97 ? 10.610 11.380 1.325 1.00 91.44 97 CYS A C 1
ATOM 773 O O . CYS A 1 97 ? 10.536 10.196 1.650 1.00 91.44 97 CYS A O 1
ATOM 775 N N . ALA A 1 98 ? 10.025 12.341 2.049 1.00 93.19 98 ALA A N 1
ATOM 776 C CA . ALA A 1 98 ? 9.346 12.073 3.316 1.00 93.19 98 ALA A CA 1
ATOM 777 C C . ALA A 1 98 ? 8.220 11.032 3.174 1.00 93.19 98 ALA A C 1
ATOM 779 O O . ALA A 1 98 ? 8.140 10.100 3.974 1.00 93.19 98 ALA A O 1
ATOM 780 N N . TYR A 1 99 ? 7.383 11.139 2.138 1.00 90.81 99 TYR A N 1
ATOM 781 C CA . TYR A 1 99 ? 6.317 10.165 1.885 1.00 90.81 99 TYR A CA 1
ATOM 782 C C . TYR A 1 99 ? 6.849 8.774 1.530 1.00 90.81 99 TYR A C 1
ATOM 784 O O . TYR A 1 99 ? 6.275 7.776 1.970 1.00 90.81 99 TYR A O 1
ATOM 792 N N . SER A 1 100 ? 7.953 8.692 0.784 1.00 88.81 100 SER A N 1
ATOM 793 C CA . SER A 1 100 ? 8.617 7.421 0.486 1.00 88.81 100 SER A CA 1
ATOM 794 C C . SER A 1 100 ? 9.175 6.764 1.749 1.00 88.81 100 SER A C 1
ATOM 796 O O . SER A 1 100 ? 8.981 5.566 1.949 1.00 88.81 100 SER A O 1
ATOM 798 N N . HIS A 1 101 ? 9.807 7.536 2.637 1.00 88.12 101 HIS A N 1
ATOM 799 C CA . HIS A 1 101 ? 10.320 7.029 3.915 1.00 88.12 101 HIS A CA 1
ATOM 800 C C . HIS A 1 101 ? 9.209 6.552 4.859 1.00 88.12 101 HIS A C 1
ATOM 802 O O . HIS A 1 101 ? 9.405 5.596 5.606 1.00 88.12 101 HIS A O 1
ATOM 808 N N . LEU A 1 102 ? 8.031 7.175 4.802 1.00 88.00 102 LEU A N 1
ATOM 809 C CA . LEU A 1 102 ? 6.846 6.753 5.558 1.00 88.00 102 LEU A CA 1
ATOM 810 C C . LEU A 1 102 ? 6.108 5.565 4.922 1.00 88.00 102 LEU A C 1
ATOM 812 O O . LEU A 1 102 ? 5.027 5.203 5.384 1.00 88.00 102 LEU A O 1
ATOM 816 N N . ALA A 1 103 ? 6.657 4.983 3.850 1.00 87.06 103 ALA A N 1
ATOM 817 C CA . ALA A 1 103 ? 6.009 3.953 3.046 1.00 87.06 103 ALA A CA 1
ATOM 818 C C . ALA A 1 103 ? 4.607 4.358 2.536 1.00 87.06 103 ALA A C 1
ATOM 820 O O . ALA A 1 103 ? 3.757 3.512 2.262 1.00 87.06 103 ALA A O 1
ATOM 821 N N . GLY A 1 104 ? 4.358 5.665 2.412 1.00 87.88 104 GLY A N 1
ATOM 822 C CA . GLY A 1 104 ? 3.127 6.228 1.855 1.00 87.88 104 GLY A CA 1
ATOM 823 C C . GLY A 1 104 ? 3.196 6.440 0.342 1.00 87.88 104 GLY A C 1
ATOM 824 O O . GLY A 1 104 ? 2.173 6.681 -0.291 1.00 87.88 104 GLY A O 1
ATOM 825 N N . SER A 1 105 ? 4.392 6.351 -0.236 1.00 90.75 105 SER A N 1
ATOM 826 C CA . SER A 1 105 ? 4.667 6.464 -1.666 1.00 90.75 105 SER A CA 1
ATOM 827 C C . SER A 1 105 ? 5.833 5.554 -2.036 1.00 90.75 105 SER A C 1
ATOM 829 O O . SER A 1 105 ? 6.644 5.194 -1.184 1.00 90.75 105 SER A O 1
ATOM 831 N N . VAL A 1 106 ? 5.944 5.215 -3.317 1.00 89.75 106 VAL A N 1
ATOM 832 C CA . VAL A 1 106 ? 7.193 4.682 -3.874 1.00 89.75 106 VAL A CA 1
ATOM 833 C C . VAL A 1 106 ? 8.229 5.793 -4.064 1.00 89.75 106 VAL A C 1
ATOM 835 O O . VAL A 1 106 ? 7.890 6.983 -4.040 1.00 89.75 106 VAL A O 1
ATOM 838 N N . HIS A 1 107 ? 9.481 5.397 -4.297 1.00 88.56 107 HIS A N 1
ATOM 839 C CA . HIS A 1 107 ? 10.540 6.311 -4.708 1.00 88.56 107 HIS A CA 1
ATOM 840 C C . HIS A 1 107 ? 10.236 6.926 -6.085 1.00 88.56 107 HIS A C 1
ATOM 842 O O . HIS A 1 107 ? 9.602 6.296 -6.936 1.00 88.56 107 HIS A O 1
ATOM 848 N N . GLU A 1 108 ? 10.715 8.149 -6.325 1.00 88.88 108 GLU A N 1
ATOM 849 C CA . GLU A 1 108 ? 10.444 8.886 -7.566 1.00 88.88 108 GLU A CA 1
ATOM 850 C C . GLU A 1 108 ? 10.912 8.127 -8.811 1.00 88.88 108 GLU A C 1
ATOM 852 O O . GLU A 1 108 ? 10.168 8.045 -9.783 1.00 88.88 108 GLU A O 1
ATOM 857 N N . THR A 1 109 ? 12.082 7.485 -8.755 1.00 89.69 109 THR A N 1
ATOM 858 C CA . THR A 1 109 ? 12.593 6.674 -9.874 1.00 89.69 109 THR A CA 1
ATOM 859 C C . THR A 1 109 ? 11.668 5.509 -10.213 1.00 89.69 109 THR A C 1
ATOM 861 O O . THR A 1 109 ? 11.467 5.210 -11.381 1.00 89.69 109 THR A O 1
ATOM 864 N N . THR A 1 110 ? 11.058 4.868 -9.212 1.00 88.56 110 THR A N 1
ATOM 865 C CA . THR A 1 110 ? 10.107 3.769 -9.425 1.00 88.56 110 THR A CA 1
ATOM 866 C C . THR A 1 110 ? 8.825 4.268 -10.085 1.00 88.56 110 THR A C 1
ATOM 868 O O . THR A 1 110 ? 8.289 3.606 -10.969 1.00 88.56 110 THR A O 1
ATOM 871 N N . ALA A 1 111 ? 8.335 5.442 -9.681 1.00 89.38 111 ALA A N 1
ATOM 872 C CA . ALA A 1 111 ? 7.169 6.051 -10.311 1.00 89.38 111 ALA A CA 1
ATOM 873 C C . ALA A 1 111 ? 7.468 6.515 -11.750 1.00 89.38 111 ALA A C 1
ATOM 875 O O . ALA A 1 111 ? 6.625 6.330 -12.623 1.00 89.38 111 ALA A O 1
ATOM 876 N N . GLN A 1 112 ? 8.663 7.053 -12.019 1.00 90.12 112 GLN A N 1
ATOM 877 C CA . GLN A 1 112 ? 9.106 7.409 -13.374 1.00 90.12 112 GLN A CA 1
ATOM 878 C C . GLN A 1 112 ? 9.210 6.178 -14.276 1.00 90.12 112 GLN A C 1
ATOM 880 O O . GLN A 1 112 ? 8.593 6.164 -15.333 1.00 90.12 112 GLN A O 1
ATOM 885 N N . GLN A 1 113 ? 9.876 5.114 -13.821 1.00 88.12 113 GLN A N 1
ATOM 886 C CA . GLN A 1 113 ? 9.979 3.856 -14.569 1.00 88.12 113 GLN A CA 1
ATOM 887 C C . GLN A 1 113 ? 8.605 3.261 -14.898 1.00 88.12 113 GLN A C 1
ATOM 889 O O . GLN A 1 113 ? 8.392 2.756 -15.998 1.00 88.12 113 GLN A O 1
ATOM 894 N N . ALA A 1 114 ? 7.651 3.335 -13.963 1.00 86.06 114 ALA A N 1
ATOM 895 C CA . ALA A 1 114 ? 6.284 2.892 -14.221 1.00 86.06 114 ALA A CA 1
ATOM 896 C C . ALA A 1 114 ? 5.608 3.732 -15.318 1.00 86.06 114 ALA A C 1
ATOM 898 O O . ALA A 1 114 ? 4.975 3.170 -16.208 1.00 86.06 114 ALA A O 1
ATOM 899 N N . LEU A 1 115 ? 5.772 5.059 -15.293 1.00 88.25 115 LEU A N 1
ATOM 900 C CA . LEU A 1 115 ? 5.239 5.951 -16.328 1.00 88.25 115 LEU A CA 1
ATOM 901 C C . LEU A 1 115 ? 5.893 5.717 -17.696 1.00 88.25 115 LEU A C 1
ATOM 903 O O . LEU A 1 115 ? 5.185 5.691 -18.700 1.00 88.25 115 LEU A O 1
ATOM 907 N N . GLU A 1 116 ? 7.209 5.519 -17.733 1.00 89.00 116 GLU A N 1
ATOM 908 C CA . GLU A 1 116 ? 7.964 5.195 -18.950 1.00 89.00 116 GLU A CA 1
ATOM 909 C C . GLU A 1 116 ? 7.468 3.884 -19.560 1.00 89.00 116 GLU A C 1
ATOM 911 O O . GLU A 1 116 ? 7.041 3.869 -20.711 1.00 89.00 116 GLU A O 1
ATOM 916 N N . THR A 1 117 ? 7.384 2.822 -18.753 1.00 84.94 117 THR A N 1
ATOM 917 C CA . THR A 1 117 ? 6.874 1.515 -19.198 1.00 84.94 117 THR A CA 1
ATOM 918 C C . THR A 1 117 ? 5.446 1.637 -19.745 1.00 84.94 117 THR A C 1
ATOM 920 O O . THR A 1 117 ? 5.107 1.048 -20.772 1.00 84.94 117 THR A O 1
ATOM 923 N N . MET A 1 118 ? 4.585 2.428 -19.091 1.00 83.31 118 MET A N 1
ATOM 924 C CA . MET A 1 118 ? 3.218 2.679 -19.565 1.00 83.31 118 MET A CA 1
ATOM 925 C C . MET A 1 118 ? 3.182 3.433 -20.898 1.00 83.31 118 MET A C 1
ATOM 927 O O . MET A 1 118 ? 2.309 3.157 -21.726 1.00 83.31 118 MET A O 1
ATOM 931 N N . ALA A 1 119 ? 4.085 4.393 -21.098 1.00 86.56 119 ALA A N 1
ATOM 932 C CA . ALA A 1 119 ? 4.195 5.143 -22.342 1.00 86.56 119 ALA A CA 1
ATOM 933 C C . ALA A 1 119 ? 4.690 4.244 -23.483 1.00 86.56 119 ALA A C 1
ATOM 935 O O . ALA A 1 119 ? 4.049 4.211 -24.532 1.00 86.56 119 ALA A O 1
ATOM 936 N N . GLU A 1 120 ? 5.748 3.465 -23.251 1.00 86.25 120 GLU A N 1
ATOM 937 C CA . GLU A 1 120 ? 6.291 2.487 -24.205 1.00 86.25 120 GLU A CA 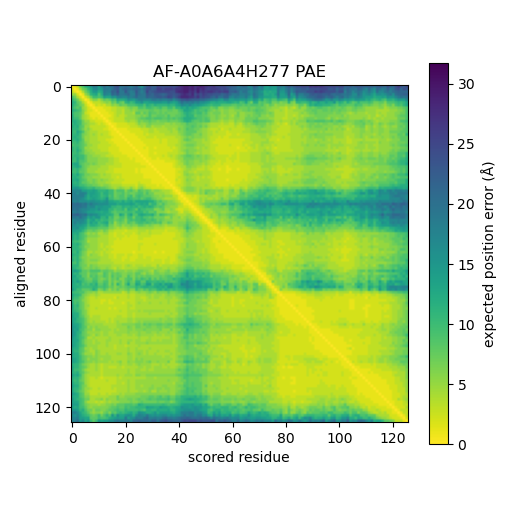1
ATOM 938 C C . GLU A 1 120 ? 5.225 1.470 -24.623 1.00 86.25 120 GLU A C 1
ATOM 940 O O . GLU A 1 120 ? 4.910 1.359 -25.806 1.00 86.25 120 GLU A O 1
ATOM 945 N N . THR A 1 121 ? 4.553 0.839 -23.654 1.00 82.19 121 THR A N 1
ATOM 946 C CA . THR A 1 121 ? 3.458 -0.111 -23.928 1.00 82.19 121 THR A CA 1
ATOM 947 C C . THR A 1 121 ? 2.327 0.545 -24.729 1.00 82.19 121 THR A C 1
ATOM 949 O O . THR A 1 121 ? 1.673 -0.092 -25.551 1.00 82.19 121 THR A O 1
ATOM 952 N N . SER A 1 122 ? 2.045 1.830 -24.496 1.00 78.44 122 SER A N 1
ATOM 953 C CA . SER A 1 122 ? 1.011 2.544 -25.248 1.00 78.44 122 SER A CA 1
ATOM 954 C C . SER A 1 122 ? 1.433 2.880 -26.678 1.00 78.44 122 SER A C 1
ATOM 956 O O . SER A 1 122 ? 0.550 3.001 -27.520 1.00 78.44 122 SER A O 1
ATOM 958 N N . LEU A 1 123 ? 2.730 3.065 -26.935 1.00 80.94 123 LEU A N 1
ATOM 959 C CA . LEU A 1 123 ? 3.281 3.312 -28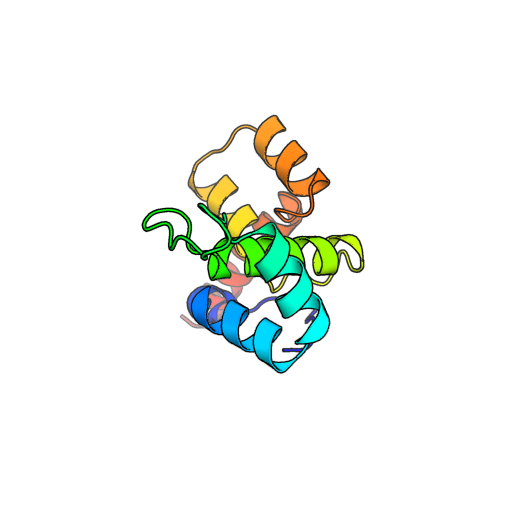.268 1.00 80.94 123 LEU A CA 1
ATOM 960 C C . LEU A 1 123 ? 3.350 2.028 -29.096 1.00 80.94 123 LEU A C 1
ATOM 962 O O . LEU A 1 123 ? 3.072 2.070 -30.286 1.00 80.94 123 LEU A O 1
ATOM 966 N N . GLU A 1 124 ? 3.675 0.895 -28.474 1.00 80.81 124 GLU A N 1
ATOM 967 C CA . GLU A 1 124 ? 3.700 -0.414 -29.144 1.00 80.81 124 GLU A CA 1
ATOM 968 C C . GLU A 1 124 ? 2.308 -0.899 -29.578 1.00 80.81 124 GLU A C 1
ATOM 970 O O . GLU A 1 124 ? 2.191 -1.688 -30.511 1.00 80.81 124 GLU A O 1
ATOM 975 N N . ASN A 1 125 ? 1.255 -0.435 -28.898 1.00 72.81 125 ASN A N 1
ATOM 976 C CA . ASN A 1 125 ? -0.137 -0.791 -29.185 1.00 72.81 125 ASN A CA 1
ATOM 977 C C . ASN A 1 125 ? -0.858 0.201 -30.129 1.00 72.81 125 ASN A C 1
ATOM 979 O O . ASN A 1 125 ? -2.072 0.069 -30.308 1.00 72.81 125 ASN A O 1
ATOM 983 N N . LEU A 1 126 ? -0.154 1.201 -30.680 1.00 62.28 126 LEU A N 1
ATOM 984 C CA . LEU A 1 126 ? -0.654 2.117 -31.723 1.00 62.28 126 LEU A CA 1
ATOM 985 C C . LEU A 1 126 ? -0.419 1.542 -33.124 1.00 62.28 126 LEU A C 1
ATOM 987 O O . LEU A 1 126 ? -1.329 1.719 -33.965 1.00 62.28 126 LEU A O 1
#

Foldseek 3Di:
DPLDLAQAPCLLVPDDLVVLLVVCCVVPVPLNVVQLVVQFDDDVNHTDADPVRGSSSSSSLVVQLVVCVVPVSSCSGQALVVLLVCVVVVPDPVVQVVCCVSSSHHHNVVNVVNVVNNVVVVVVVD

Mean predicted aligned error: 6.51 Å

Sequence (126 aa):
RRPQSYITKEDLMSFQLADHAKLFEEHAPLVWYLTACMAAPKKNGVFVVRKWRSPSVIQSAAISSFVLSRNQYANGYIAIHMGIWHIATGSHVNVKCAYSHLAGSVHETTAQQALETMAETSLENL

Nearest PDB structures (foldseek):
  1y2j-assembly2_B  TM=2.658E-01  e=5.819E+00  Homo sapiens
  4x0f-assembly1_A  TM=1.997E-01  e=9.084E+00  Homo sapiens